Protein AF-A0A7J4NM12-F1 (afdb_monomer_lite)

Foldseek 3Di:
DDDDDDDDDDDDDDDDDPPPVPPCPVPPVPPLPLPCLLQVLQVLLLVLLLVLLVDVPPHPCVVVVVPDPLCVVQVSLVSSLVSSLVVLLVSLVVPDPDPVLSVLLSVLLNVLLVVLSCCCSVVPPNCVVVLVVLLVCLVVCCVPVVDRSSVSSSSVSSVSSSSSNVSNVCSVVVD

Sequence (175 aa):
MAEGTSDSVIADSSSDEQSEIVEVTTTESNSLLVTWQVWQPIPLALLAALLAKLFWVDSVAPFVGLTSQWWLDNGVLLFSGDIFTTFLALGSFYWYDDWSSRFELIIAGGLTTTIALVLVIGGKILCWPFLIATWVLITVVWGRYNLSARRTGVWLAVGGSVVLVLGGIMAHVLL

Secondary structure (DSSP, 8-state):
-----------------------------------GGGGTHHHHHHHHHHHHHHHIIIIIHHHHT--SHHHHHHHHHHHHHHHHHHHHHHHHHHH-SSHHHHHHHHHHHHHHHHHHHHHHHHHGGGGHHHHHHHHHHHHHHHHHHT--HHHHHHHHHHHHHHHHHHHHHHHHHH-

pLDDT: mean 71.66, std 18.09, range [32.75, 91.62]

Structure (mmCIF, N/CA/C/O backbone):
data_AF-A0A7J4NM12-F1
#
_entry.id   AF-A0A7J4NM12-F1
#
loop_
_atom_site.group_PDB
_atom_site.id
_atom_site.type_symbol
_atom_site.label_atom_id
_atom_site.label_alt_id
_atom_site.label_comp_id
_atom_site.label_asym_id
_atom_site.label_entity_id
_atom_site.label_seq_id
_atom_site.pdbx_PDB_ins_code
_atom_site.Cartn_x
_atom_site.Cartn_y
_atom_site.Cartn_z
_atom_site.occupancy
_atom_site.B_iso_or_equiv
_atom_site.auth_seq_id
_atom_site.auth_comp_id
_atom_site.auth_asym_id
_atom_site.auth_atom_id
_atom_site.pdbx_PDB_model_num
ATOM 1 N N . MET A 1 1 ? 70.672 0.376 -70.577 1.00 39.19 1 MET A N 1
ATOM 2 C CA . MET A 1 1 ? 70.859 -0.094 -69.192 1.00 39.19 1 MET A CA 1
ATOM 3 C C . MET A 1 1 ? 69.582 -0.819 -68.792 1.00 39.19 1 MET A C 1
ATOM 5 O O . MET A 1 1 ? 68.525 -0.267 -69.044 1.00 39.19 1 MET A O 1
ATOM 9 N N . ALA A 1 2 ? 69.767 -2.065 -68.348 1.00 34.84 2 ALA A N 1
ATOM 10 C CA . ALA A 1 2 ? 68.886 -3.085 -67.750 1.00 34.84 2 ALA A CA 1
ATOM 11 C C . ALA A 1 2 ? 67.337 -2.958 -67.729 1.00 34.84 2 ALA A C 1
ATOM 13 O O . ALA A 1 2 ? 66.813 -1.969 -67.233 1.00 34.84 2 ALA A O 1
ATOM 14 N N . GLU A 1 3 ? 66.707 -4.059 -68.199 1.00 35.84 3 GLU A N 1
ATOM 15 C CA . GLU A 1 3 ? 65.466 -4.777 -67.776 1.00 35.84 3 GLU A CA 1
ATOM 16 C C . GLU A 1 3 ? 64.151 -3.973 -67.625 1.00 35.84 3 GLU A C 1
ATOM 18 O O . GLU A 1 3 ? 64.090 -3.004 -66.885 1.00 35.84 3 GLU A O 1
ATOM 23 N N . GLY A 1 4 ? 63.035 -4.258 -68.323 1.00 34.06 4 GLY A N 1
ATOM 24 C CA . GLY A 1 4 ? 62.361 -5.555 -68.557 1.00 34.06 4 GLY A CA 1
ATOM 25 C C . GLY A 1 4 ? 61.539 -5.910 -67.302 1.00 34.06 4 GLY A C 1
ATOM 26 O O . GLY A 1 4 ? 62.129 -6.033 -66.243 1.00 34.06 4 GLY A O 1
ATOM 27 N N . THR A 1 5 ? 60.210 -6.068 -67.266 1.00 35.34 5 THR A N 1
ATOM 28 C CA . THR A 1 5 ? 59.324 -6.865 -68.130 1.00 35.34 5 THR A CA 1
ATOM 29 C C . THR A 1 5 ? 57.870 -6.649 -67.660 1.00 35.34 5 THR A C 1
ATOM 31 O O . THR A 1 5 ? 57.632 -6.480 -66.464 1.00 35.34 5 THR A O 1
ATOM 34 N N . SER A 1 6 ? 56.913 -6.657 -68.590 1.00 44.50 6 SER A N 1
ATOM 35 C CA . SER A 1 6 ? 55.464 -6.677 -68.334 1.00 44.50 6 SER A CA 1
ATOM 36 C C . SER A 1 6 ? 54.942 -8.097 -68.067 1.00 44.50 6 SER A C 1
ATOM 38 O O . SER A 1 6 ? 55.562 -9.062 -68.497 1.00 44.50 6 SER A O 1
ATOM 40 N N . ASP A 1 7 ? 53.752 -8.165 -67.459 1.00 37.84 7 ASP A N 1
ATOM 41 C CA . ASP A 1 7 ? 52.711 -9.211 -67.569 1.00 37.84 7 ASP A CA 1
ATOM 42 C C . ASP A 1 7 ? 52.417 -10.013 -66.294 1.00 37.84 7 ASP A C 1
ATOM 44 O O . ASP A 1 7 ? 53.191 -10.845 -65.833 1.00 37.84 7 ASP A O 1
ATOM 48 N N . SER A 1 8 ? 51.201 -9.859 -65.768 1.00 40.47 8 SER A N 1
ATOM 49 C CA . SER A 1 8 ? 50.123 -10.819 -66.060 1.00 40.47 8 SER A CA 1
ATOM 50 C C . SER A 1 8 ? 48.854 -10.471 -65.278 1.00 40.47 8 SER A C 1
ATOM 52 O O . SER A 1 8 ? 48.832 -10.367 -64.055 1.00 40.47 8 SER A O 1
ATOM 54 N N . VAL A 1 9 ? 47.773 -10.292 -66.034 1.00 40.53 9 VAL A N 1
ATOM 55 C CA . VAL A 1 9 ? 46.395 -10.321 -65.548 1.00 40.53 9 VAL A CA 1
ATOM 56 C C . VAL A 1 9 ? 46.058 -11.772 -65.213 1.00 40.53 9 VAL A C 1
ATOM 58 O O . VAL A 1 9 ? 46.109 -12.626 -66.095 1.00 40.53 9 VAL A O 1
ATOM 61 N N . ILE A 1 10 ? 45.657 -12.035 -63.971 1.00 46.03 10 ILE A N 1
ATOM 62 C CA . ILE A 1 10 ? 44.801 -13.176 -63.639 1.00 46.03 10 ILE A CA 1
ATOM 63 C C . ILE A 1 10 ? 43.498 -12.580 -63.121 1.00 46.03 10 ILE A C 1
ATOM 65 O O . ILE A 1 10 ? 43.452 -11.958 -62.061 1.00 46.03 10 ILE A O 1
ATOM 69 N N . ALA A 1 11 ? 42.460 -12.714 -63.941 1.00 37.97 11 ALA A N 1
ATOM 70 C CA . ALA A 1 11 ? 41.086 -12.548 -63.520 1.00 37.97 11 ALA A CA 1
ATOM 71 C C . ALA A 1 11 ? 40.728 -13.737 -62.627 1.00 37.97 11 ALA A C 1
ATOM 73 O O . ALA A 1 11 ? 40.875 -14.878 -63.063 1.00 37.97 11 ALA A O 1
ATOM 74 N N . ASP A 1 12 ? 40.234 -13.461 -61.424 1.00 32.75 12 ASP A N 1
ATOM 75 C CA . ASP A 1 12 ? 39.441 -14.431 -60.684 1.00 32.75 12 ASP A CA 1
ATOM 76 C C . ASP A 1 12 ? 38.068 -13.819 -60.419 1.00 32.75 12 ASP A C 1
ATOM 78 O O . ASP A 1 12 ? 37.905 -12.807 -59.735 1.00 32.75 12 ASP A O 1
ATOM 82 N N . SER A 1 13 ? 37.090 -14.393 -61.101 1.00 37.41 13 SER A N 1
ATOM 83 C CA . SER A 1 13 ? 35.677 -14.076 -61.033 1.00 37.41 13 SER A CA 1
ATOM 84 C C . SER A 1 13 ? 34.997 -15.056 -60.081 1.00 37.41 13 SER A C 1
ATOM 86 O O . SER A 1 13 ? 34.832 -16.222 -60.429 1.00 37.41 13 SER A O 1
ATOM 88 N N . SER A 1 14 ? 34.561 -14.580 -58.918 1.00 34.75 14 SER A N 1
ATOM 89 C CA . SER A 1 14 ? 33.424 -15.119 -58.149 1.00 34.75 14 SER A CA 1
ATOM 90 C C . SER A 1 14 ? 33.026 -14.052 -57.117 1.00 34.75 14 SER A C 1
ATOM 92 O O . SER A 1 14 ? 33.821 -13.678 -56.266 1.00 34.75 14 SER A O 1
ATOM 94 N N . SER A 1 15 ? 32.015 -13.222 -57.383 1.00 38.88 15 SER A N 1
ATOM 95 C CA . SER A 1 15 ? 30.593 -13.425 -57.057 1.00 38.88 15 SER A CA 1
ATOM 96 C C . SER A 1 15 ? 30.338 -13.906 -55.625 1.00 38.88 15 SER A C 1
ATOM 98 O O . SER A 1 15 ? 30.629 -15.053 -55.305 1.00 38.88 15 SER A O 1
ATOM 100 N N . ASP A 1 16 ? 29.694 -13.016 -54.867 1.00 39.47 16 ASP A N 1
ATOM 101 C CA . ASP A 1 16 ? 28.860 -13.268 -53.691 1.00 39.47 16 ASP A CA 1
ATOM 102 C C . ASP A 1 16 ? 29.558 -13.807 -52.438 1.00 39.47 16 ASP A C 1
ATOM 104 O O . ASP A 1 16 ? 29.764 -14.998 -52.276 1.00 39.47 16 ASP A O 1
ATOM 108 N N . GLU A 1 17 ? 29.811 -12.912 -51.482 1.00 38.81 17 GLU A N 1
ATOM 109 C CA . GLU A 1 17 ? 29.051 -12.943 -50.231 1.00 38.81 17 GLU A CA 1
ATOM 110 C C . GLU A 1 17 ? 29.298 -11.658 -49.438 1.00 38.81 17 GLU A C 1
ATOM 112 O O . GLU A 1 17 ? 30.406 -11.325 -49.017 1.00 38.81 17 GLU A O 1
ATOM 117 N N . GLN A 1 18 ? 28.209 -10.916 -49.255 1.00 41.47 18 GLN A N 1
ATOM 118 C CA . GLN A 1 18 ? 28.036 -9.943 -48.193 1.00 41.47 18 GLN A CA 1
ATOM 119 C C . GLN A 1 18 ? 28.322 -10.631 -46.852 1.00 41.47 18 GLN A C 1
ATOM 121 O O . GLN A 1 18 ? 27.407 -11.111 -46.192 1.00 41.47 18 GLN A O 1
ATOM 126 N N . SER A 1 19 ? 29.572 -10.646 -46.395 1.00 33.78 19 SER A N 1
ATOM 127 C CA . SER A 1 19 ? 29.821 -10.712 -44.959 1.00 33.78 19 SER A CA 1
ATOM 128 C C . SER A 1 19 ? 29.658 -9.294 -44.426 1.00 33.78 19 SER A C 1
ATOM 130 O O . SER A 1 19 ? 30.619 -8.587 -44.115 1.00 33.78 19 SER A O 1
ATOM 132 N N . GLU A 1 20 ? 28.399 -8.860 -44.400 1.00 35.84 20 GLU A N 1
ATOM 133 C CA . GLU A 1 20 ? 27.912 -7.912 -43.421 1.00 35.84 20 GLU A CA 1
ATOM 134 C C . GLU A 1 20 ? 28.386 -8.466 -42.078 1.00 35.84 20 GLU A C 1
ATOM 136 O O . GLU A 1 20 ? 27.814 -9.403 -41.519 1.00 35.84 20 GLU A O 1
ATOM 141 N N . ILE A 1 21 ? 29.518 -7.956 -41.594 1.00 38.09 21 ILE A N 1
ATOM 142 C CA . ILE A 1 21 ? 29.862 -8.072 -40.190 1.00 38.09 21 ILE A CA 1
ATOM 143 C C . ILE A 1 21 ? 28.832 -7.164 -39.533 1.00 38.09 21 ILE A C 1
ATOM 145 O O . ILE A 1 21 ? 29.081 -5.989 -39.274 1.00 38.09 21 ILE A O 1
ATOM 149 N N . VAL A 1 22 ? 27.620 -7.705 -39.374 1.00 39.50 22 VAL A N 1
ATOM 150 C CA . VAL A 1 22 ? 26.669 -7.262 -38.380 1.00 39.50 22 VAL A CA 1
ATOM 151 C C . VAL A 1 22 ? 27.474 -7.405 -37.110 1.00 39.50 22 VAL A C 1
ATOM 153 O O . VAL A 1 22 ? 27.647 -8.499 -36.570 1.00 39.50 22 VAL A O 1
ATOM 156 N N . GLU A 1 23 ? 28.066 -6.292 -36.700 1.00 34.25 23 GLU A N 1
ATOM 157 C CA . GLU A 1 23 ? 28.479 -6.062 -35.341 1.00 34.25 23 GLU A CA 1
ATOM 158 C C . GLU A 1 23 ? 27.181 -6.190 -34.548 1.00 34.25 23 GLU A C 1
ATOM 160 O O . GLU A 1 23 ? 26.477 -5.226 -34.256 1.00 34.25 23 GLU A O 1
ATOM 165 N N . VAL A 1 24 ? 26.815 -7.443 -34.265 1.00 43.03 24 VAL A N 1
ATOM 166 C CA . VAL A 1 24 ? 25.992 -7.816 -33.139 1.00 43.03 24 VAL A CA 1
ATOM 167 C C . VAL A 1 24 ? 26.861 -7.379 -31.978 1.00 43.03 24 VAL A C 1
ATOM 169 O O . VAL A 1 24 ? 27.599 -8.166 -31.388 1.00 43.03 24 VAL A O 1
ATOM 172 N N . THR A 1 25 ? 26.821 -6.077 -31.691 1.00 32.88 25 THR A N 1
ATOM 173 C CA . THR A 1 25 ? 27.022 -5.566 -30.355 1.00 32.88 25 THR A CA 1
ATOM 174 C C . THR A 1 25 ? 25.949 -6.298 -29.590 1.00 32.88 25 THR A C 1
ATOM 176 O O . THR A 1 25 ? 24.776 -5.924 -29.581 1.00 32.88 25 THR A O 1
ATOM 179 N N . THR A 1 26 ? 26.364 -7.458 -29.083 1.00 40.59 26 THR A N 1
ATOM 180 C CA . THR A 1 26 ? 25.755 -8.194 -28.005 1.00 40.59 26 THR A CA 1
ATOM 181 C C . THR A 1 26 ? 25.323 -7.118 -27.050 1.00 40.59 26 THR A C 1
ATOM 183 O O . THR A 1 26 ? 26.160 -6.517 -26.376 1.00 40.59 26 THR A O 1
ATOM 186 N N . THR A 1 27 ? 24.039 -6.770 -27.122 1.00 40.56 27 THR A N 1
ATOM 187 C CA . THR A 1 27 ? 23.413 -5.895 -26.158 1.00 40.56 27 THR A CA 1
ATOM 188 C C . THR A 1 27 ? 23.703 -6.637 -24.886 1.00 40.56 27 THR A C 1
ATOM 190 O O . THR A 1 27 ? 23.181 -7.744 -24.722 1.00 40.56 27 THR A O 1
ATOM 193 N N . GLU A 1 28 ? 24.676 -6.140 -24.113 1.00 38.94 28 GLU A N 1
ATOM 194 C CA . GLU A 1 28 ? 25.053 -6.750 -22.858 1.00 38.94 28 GLU A CA 1
ATOM 195 C C . GLU A 1 28 ? 23.724 -7.031 -22.198 1.00 38.94 28 GLU A C 1
ATOM 197 O O . GLU A 1 28 ? 22.903 -6.125 -22.008 1.00 38.94 28 GLU A O 1
ATOM 202 N N . SER A 1 29 ? 23.446 -8.316 -21.995 1.00 41.06 29 SER A N 1
ATOM 203 C CA . SER A 1 29 ? 22.368 -8.731 -21.141 1.00 41.06 29 SER A CA 1
ATOM 204 C C . SER A 1 29 ? 22.802 -8.214 -19.784 1.00 41.06 29 SER A C 1
ATOM 206 O O . SER A 1 29 ? 23.435 -8.937 -19.016 1.00 41.06 29 SER A O 1
ATOM 208 N N . ASN A 1 30 ? 22.546 -6.927 -19.538 1.00 38.34 30 ASN A N 1
ATOM 209 C CA . ASN A 1 30 ? 22.490 -6.342 -18.231 1.00 38.34 30 ASN A CA 1
ATOM 210 C C . ASN A 1 30 ? 21.538 -7.284 -17.539 1.00 38.34 30 ASN A C 1
ATOM 212 O O . ASN A 1 30 ? 20.331 -7.261 -17.796 1.00 38.34 30 ASN A O 1
ATOM 216 N N . SER A 1 31 ? 22.110 -8.208 -16.764 1.00 41.69 31 SER A N 1
ATOM 217 C CA . SER A 1 31 ? 21.361 -8.977 -15.803 1.00 41.69 31 SER A CA 1
ATOM 218 C C . SER A 1 31 ? 20.482 -7.931 -15.153 1.00 41.69 31 SER A C 1
ATOM 220 O O . SER A 1 31 ? 21.022 -6.948 -14.635 1.00 41.69 31 SER A O 1
ATOM 222 N N . LEU A 1 32 ? 19.164 -8.057 -15.315 1.00 46.28 32 LEU A N 1
ATOM 223 C CA . LEU A 1 32 ? 18.195 -7.250 -14.596 1.00 46.28 32 LEU A CA 1
ATOM 224 C C . LEU A 1 32 ? 18.449 -7.585 -13.129 1.00 46.28 32 LEU A C 1
ATOM 226 O O . LEU A 1 32 ? 17.823 -8.473 -12.561 1.00 46.28 32 LEU A O 1
ATOM 230 N N . LEU A 1 33 ? 19.477 -6.955 -12.561 1.00 45.75 33 LEU A N 1
ATOM 231 C CA . LEU A 1 33 ? 19.822 -6.979 -11.165 1.00 45.75 33 LEU A CA 1
ATOM 232 C C . LEU A 1 33 ? 18.594 -6.359 -10.551 1.00 45.75 33 LEU A C 1
ATOM 234 O O . LEU A 1 33 ? 18.373 -5.156 -10.665 1.00 45.75 33 LEU A O 1
ATOM 238 N N . VAL A 1 34 ? 17.734 -7.230 -10.035 1.00 52.56 34 VAL A N 1
ATOM 239 C CA . VAL A 1 34 ? 16.561 -6.862 -9.268 1.00 52.56 34 VAL A CA 1
ATOM 240 C C . VAL A 1 34 ? 17.100 -5.984 -8.151 1.00 52.56 34 VAL A C 1
ATOM 242 O O . VAL A 1 34 ? 17.682 -6.474 -7.183 1.00 52.56 34 VAL A O 1
ATOM 245 N N . THR A 1 35 ? 17.023 -4.670 -8.350 1.00 63.53 35 THR A N 1
ATOM 246 C CA . THR A 1 35 ? 17.568 -3.715 -7.401 1.00 63.53 35 THR A CA 1
ATOM 247 C C . THR A 1 35 ? 16.789 -3.896 -6.113 1.00 63.53 35 THR A C 1
ATOM 249 O O . THR A 1 35 ? 15.578 -4.101 -6.130 1.00 63.53 35 THR A O 1
ATOM 252 N N . TRP A 1 36 ? 17.467 -3.836 -4.971 1.00 67.88 36 TRP A N 1
ATOM 253 C CA . TRP A 1 36 ? 16.846 -3.968 -3.648 1.00 67.88 36 TRP A CA 1
ATOM 254 C C . TRP A 1 36 ? 15.605 -3.058 -3.468 1.00 67.88 36 TRP A C 1
ATOM 256 O O . TRP A 1 36 ? 14.714 -3.373 -2.682 1.00 67.88 36 TRP A O 1
ATOM 266 N N . GLN A 1 37 ? 15.523 -1.969 -4.244 1.00 67.06 37 GLN A N 1
ATOM 267 C CA . GLN A 1 37 ? 14.414 -1.015 -4.322 1.00 67.06 37 GLN A CA 1
ATOM 268 C C . GLN A 1 37 ? 13.051 -1.677 -4.578 1.00 67.06 37 GLN A C 1
ATOM 270 O O . GLN A 1 37 ? 12.032 -1.256 -4.040 1.00 67.06 37 GLN A O 1
ATOM 275 N N . VAL A 1 38 ? 13.053 -2.760 -5.350 1.00 67.69 38 VAL A N 1
ATOM 276 C CA . VAL A 1 38 ? 11.908 -3.629 -5.641 1.00 67.69 38 VAL A CA 1
ATOM 277 C C . VAL A 1 38 ? 11.200 -4.083 -4.361 1.00 67.69 38 VAL A C 1
ATOM 279 O O . VAL A 1 38 ? 9.976 -4.121 -4.304 1.00 67.69 38 VAL A O 1
ATOM 282 N N . TRP A 1 39 ? 11.957 -4.348 -3.299 1.00 73.81 39 TRP A N 1
ATOM 283 C CA . TRP A 1 39 ? 11.422 -4.842 -2.036 1.00 73.81 39 TRP A CA 1
ATOM 284 C C . TRP A 1 39 ? 10.937 -3.741 -1.095 1.00 73.81 39 TRP A C 1
ATOM 286 O O . TRP A 1 39 ? 10.323 -4.076 -0.090 1.00 73.81 39 TRP A O 1
ATOM 296 N N . GLN A 1 40 ? 11.163 -2.454 -1.390 1.00 79.81 40 GLN A N 1
ATOM 297 C CA . GLN A 1 40 ? 10.801 -1.336 -0.504 1.00 79.81 40 GLN A CA 1
ATOM 298 C C . GLN A 1 40 ? 9.303 -1.221 -0.157 1.00 79.81 40 GLN A C 1
ATOM 300 O O . GLN A 1 40 ? 9.013 -0.844 0.981 1.00 79.81 40 GLN A O 1
ATOM 305 N N . PRO A 1 41 ? 8.338 -1.543 -1.042 1.00 81.31 41 PRO A N 1
ATOM 306 C CA . PRO A 1 41 ? 6.918 -1.432 -0.702 1.00 81.31 41 PRO A CA 1
ATOM 307 C C . PRO A 1 41 ? 6.494 -2.311 0.485 1.00 81.31 41 PRO A C 1
ATOM 309 O O . PRO A 1 41 ? 5.602 -1.938 1.238 1.00 81.31 41 PRO A O 1
ATOM 312 N N . ILE A 1 42 ? 7.151 -3.451 0.705 1.00 81.31 42 ILE A N 1
ATOM 313 C CA . ILE A 1 42 ? 6.832 -4.382 1.800 1.00 81.31 42 ILE A CA 1
ATOM 314 C C . ILE A 1 42 ? 7.153 -3.795 3.193 1.00 81.31 42 ILE A C 1
ATOM 316 O O . ILE A 1 42 ? 6.246 -3.715 4.022 1.00 81.31 42 ILE A O 1
ATOM 320 N N . PRO A 1 43 ? 8.391 -3.360 3.504 1.00 84.69 43 PRO A N 1
ATOM 321 C CA . PRO A 1 43 ? 8.693 -2.725 4.781 1.00 84.69 43 PRO A CA 1
ATOM 322 C C . PRO A 1 43 ? 7.952 -1.395 4.956 1.00 84.69 43 PRO A C 1
ATOM 324 O O . PRO A 1 43 ? 7.584 -1.072 6.081 1.00 84.69 43 PRO A O 1
ATOM 327 N N . LEU A 1 44 ? 7.669 -0.652 3.877 1.00 87.25 44 LEU A N 1
ATOM 328 C CA . LEU A 1 44 ? 6.843 0.561 3.957 1.00 87.25 44 LEU A CA 1
ATOM 329 C C . LEU A 1 44 ? 5.405 0.240 4.372 1.00 87.25 44 LEU A C 1
ATOM 331 O O . LEU A 1 44 ? 4.845 0.957 5.195 1.00 87.25 44 LEU A O 1
ATOM 335 N N . ALA A 1 45 ? 4.829 -0.849 3.861 1.00 85.69 45 ALA A N 1
ATOM 336 C CA . ALA A 1 45 ? 3.510 -1.328 4.264 1.00 85.69 45 ALA A CA 1
ATOM 337 C C . ALA A 1 45 ? 3.463 -1.728 5.749 1.00 85.69 45 ALA A C 1
ATOM 339 O O . ALA A 1 45 ? 2.531 -1.357 6.461 1.00 85.69 45 ALA A O 1
ATOM 340 N N . LEU A 1 46 ? 4.488 -2.433 6.240 1.00 84.94 46 LEU A N 1
ATOM 341 C CA . LEU A 1 46 ? 4.595 -2.802 7.657 1.00 84.94 46 LEU A CA 1
ATOM 342 C C . LEU A 1 46 ? 4.769 -1.577 8.559 1.00 84.94 46 LEU A C 1
ATOM 344 O O . LEU A 1 46 ? 4.108 -1.468 9.591 1.00 84.94 46 LEU A O 1
ATOM 348 N N . LEU A 1 47 ? 5.629 -0.638 8.158 1.00 88.94 47 LEU A N 1
ATOM 349 C CA . LEU A 1 47 ? 5.831 0.613 8.882 1.00 88.94 47 LEU A CA 1
ATOM 350 C C . LEU A 1 47 ? 4.538 1.435 8.932 1.00 88.94 47 LEU A C 1
ATOM 352 O O . LEU A 1 47 ? 4.194 1.963 9.984 1.00 88.94 47 LEU A O 1
ATOM 356 N N . ALA A 1 48 ? 3.801 1.507 7.823 1.00 89.12 48 ALA A N 1
ATOM 357 C CA . ALA A 1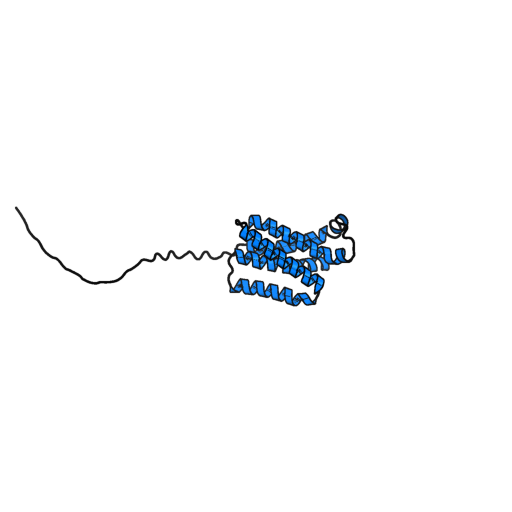 48 ? 2.521 2.200 7.756 1.00 89.12 48 ALA A CA 1
ATOM 358 C C . ALA A 1 48 ? 1.473 1.581 8.692 1.00 89.12 48 ALA A C 1
ATOM 360 O O . ALA A 1 48 ? 0.808 2.307 9.428 1.00 89.12 48 ALA A O 1
ATOM 361 N N . ALA A 1 49 ? 1.367 0.249 8.724 1.00 86.94 49 ALA A N 1
ATOM 362 C CA . ALA A 1 49 ? 0.486 -0.461 9.652 1.00 86.94 49 ALA A CA 1
ATOM 363 C C . ALA A 1 49 ? 0.845 -0.188 11.123 1.00 86.94 49 ALA A C 1
ATOM 365 O O . ALA A 1 49 ? -0.038 0.074 11.943 1.00 86.94 49 ALA A O 1
ATOM 366 N N . LEU A 1 50 ? 2.140 -0.195 11.451 1.00 86.62 50 LEU A N 1
ATOM 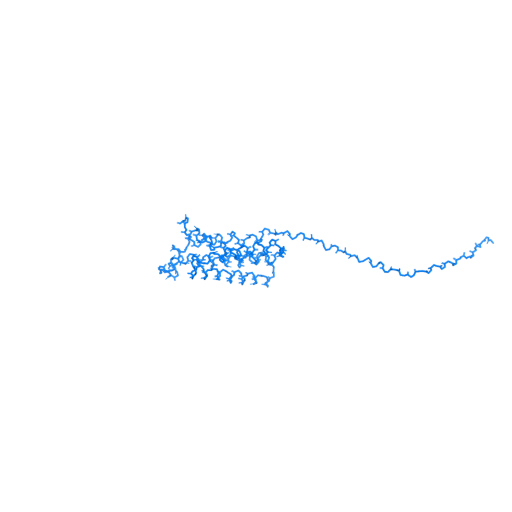367 C CA . LEU A 1 50 ? 2.627 0.075 12.802 1.00 86.62 50 LEU A CA 1
ATOM 368 C C . LEU A 1 50 ? 2.349 1.522 13.227 1.00 86.62 50 LEU A C 1
ATOM 370 O O . LEU A 1 50 ? 1.803 1.751 14.304 1.00 86.62 50 LEU A O 1
ATOM 374 N N . LEU A 1 51 ? 2.665 2.497 12.372 1.00 88.81 51 LEU A N 1
ATOM 375 C CA . LEU A 1 51 ? 2.381 3.909 12.636 1.00 88.81 51 LEU A CA 1
ATOM 376 C C . LEU A 1 51 ? 0.880 4.155 12.797 1.00 88.81 51 LEU A C 1
ATOM 378 O O . LEU A 1 51 ? 0.470 4.861 13.716 1.00 88.81 51 LEU A O 1
ATOM 382 N N . ALA A 1 52 ? 0.049 3.537 11.960 1.00 88.25 52 ALA A N 1
ATOM 383 C CA . ALA A 1 52 ? -1.392 3.684 12.080 1.00 88.25 52 ALA A CA 1
ATOM 384 C C . ALA A 1 52 ? -1.908 3.172 13.427 1.00 88.25 52 ALA A C 1
ATOM 386 O O . ALA A 1 52 ? -2.680 3.864 14.082 1.00 88.25 52 ALA A O 1
ATOM 387 N N . LYS A 1 53 ? -1.450 2.003 13.886 1.00 85.38 53 LYS A N 1
ATOM 388 C CA . LYS A 1 53 ? -1.848 1.463 15.192 1.00 85.38 53 LYS A CA 1
ATOM 389 C C . LYS A 1 53 ? -1.417 2.373 16.349 1.00 85.38 53 LYS A C 1
ATOM 391 O O . LYS A 1 53 ? -2.209 2.565 17.264 1.00 85.38 53 LYS A O 1
ATOM 396 N N . LEU A 1 54 ? -0.209 2.942 16.294 1.00 87.12 54 LEU A N 1
ATOM 397 C CA . LEU A 1 54 ? 0.320 3.813 17.352 1.00 87.12 54 LEU A CA 1
ATOM 398 C C . LEU A 1 54 ? -0.386 5.170 17.436 1.00 87.12 54 LEU A C 1
ATOM 400 O O . LEU A 1 54 ? -0.568 5.693 18.528 1.00 87.12 54 LEU A O 1
ATOM 404 N N . PHE A 1 55 ? -0.755 5.760 16.298 1.00 89.50 55 PHE A N 1
ATOM 405 C CA . PHE A 1 55 ? -1.250 7.138 16.267 1.00 89.50 55 PHE A CA 1
ATOM 406 C C . PHE A 1 55 ? -2.764 7.254 16.071 1.00 89.50 55 PHE A C 1
ATOM 408 O O . PHE A 1 55 ? -3.327 8.302 16.388 1.00 89.50 55 PHE A O 1
ATOM 415 N N . TRP A 1 56 ? -3.449 6.225 15.562 1.00 89.50 56 TRP A N 1
ATOM 416 C CA . TRP A 1 56 ? -4.863 6.348 15.205 1.00 89.50 56 TRP A CA 1
ATOM 417 C C . TRP A 1 56 ? -5.756 6.642 16.408 1.00 89.50 56 TRP A C 1
ATOM 419 O O . TRP A 1 56 ? -6.396 7.689 16.440 1.00 89.50 56 TRP A O 1
ATOM 429 N N . VAL A 1 57 ? -5.791 5.740 17.392 1.00 85.31 57 VAL A N 1
ATOM 430 C CA . VAL A 1 57 ? -6.748 5.813 18.509 1.00 85.31 57 VAL A CA 1
ATOM 431 C C . VAL A 1 57 ? -6.470 7.023 19.397 1.00 85.31 57 VAL A C 1
ATOM 433 O O . VAL A 1 57 ? -7.392 7.759 19.740 1.00 85.31 57 VAL A O 1
ATOM 436 N N . ASP A 1 58 ? -5.199 7.255 19.716 1.00 86.12 58 ASP A N 1
ATOM 437 C CA . ASP A 1 58 ? -4.818 8.236 20.733 1.00 86.12 58 ASP A CA 1
ATOM 438 C C . ASP A 1 58 ? -4.622 9.650 20.178 1.00 86.12 58 ASP A C 1
ATOM 440 O O . ASP A 1 58 ? -4.683 10.620 20.930 1.00 86.12 58 ASP A O 1
ATOM 444 N N . SER A 1 59 ? -4.364 9.802 18.874 1.00 88.75 59 SER A N 1
ATOM 445 C CA . SER A 1 59 ? -4.039 11.107 18.278 1.00 88.75 59 SER A CA 1
ATOM 446 C C . SER A 1 59 ? -4.948 11.472 17.109 1.00 88.75 59 SER A C 1
ATOM 448 O O . SER A 1 59 ? -5.601 12.511 17.139 1.00 88.75 59 SER A O 1
ATOM 450 N N . VAL A 1 60 ? -5.010 10.643 16.067 1.00 89.00 60 VAL A N 1
ATOM 451 C CA . VAL A 1 60 ? -5.607 11.039 14.780 1.00 89.00 60 VAL A CA 1
ATOM 452 C C . VAL A 1 60 ? -7.133 10.991 14.811 1.00 89.00 60 VAL A C 1
ATOM 454 O O . VAL A 1 60 ? -7.780 11.971 14.449 1.00 89.00 60 VAL A O 1
ATOM 457 N N . ALA A 1 61 ? -7.723 9.896 15.291 1.00 87.75 61 ALA A N 1
ATOM 458 C CA . ALA A 1 61 ? -9.169 9.752 15.422 1.00 87.75 61 ALA A CA 1
ATOM 459 C C . ALA A 1 61 ? -9.809 10.874 16.269 1.00 87.75 61 ALA A C 1
ATOM 461 O O . ALA A 1 61 ? -10.760 11.494 15.785 1.00 87.75 61 ALA A O 1
ATOM 462 N N . PRO A 1 62 ? -9.304 11.218 17.475 1.00 88.06 62 PRO A N 1
ATOM 463 C CA . PRO A 1 62 ? -9.865 12.320 18.255 1.00 88.06 62 PRO A CA 1
ATOM 464 C C . PRO A 1 62 ? -9.613 13.689 17.613 1.00 88.06 62 PRO A C 1
ATOM 466 O O . PRO A 1 62 ? -10.507 14.532 17.642 1.00 88.06 62 PRO A O 1
ATOM 469 N N . PHE A 1 63 ? -8.453 13.910 16.985 1.00 91.62 63 PHE A N 1
ATOM 470 C CA . PHE A 1 63 ? -8.136 15.182 16.327 1.00 91.62 63 PHE A CA 1
ATOM 471 C C . PHE A 1 63 ? -9.066 15.492 15.145 1.00 91.62 63 PHE A C 1
ATOM 473 O O . PHE A 1 63 ? -9.468 16.637 14.955 1.00 91.62 63 PHE A O 1
ATOM 480 N N . VAL A 1 64 ? -9.445 14.472 14.370 1.00 87.81 64 VAL A N 1
ATOM 481 C CA . VAL A 1 64 ? -10.345 14.605 13.209 1.00 87.81 64 VAL A CA 1
ATOM 482 C C . VAL A 1 64 ? -11.827 14.457 13.611 1.00 87.81 64 VAL A C 1
ATOM 484 O O . VAL A 1 64 ? -12.723 14.626 12.788 1.00 87.81 64 VAL A O 1
ATOM 487 N N . GLY A 1 65 ? -12.120 14.166 14.884 1.00 87.44 65 GLY A N 1
ATOM 488 C CA . GLY A 1 65 ? -13.486 13.964 15.383 1.00 87.44 65 GLY A CA 1
ATOM 489 C C . GLY A 1 65 ? -14.118 12.626 14.970 1.00 87.44 65 GLY A C 1
ATOM 490 O O . GLY A 1 65 ? -15.338 12.474 15.009 1.00 87.44 65 GLY A O 1
ATOM 491 N N . LEU A 1 66 ? -13.307 11.640 14.582 1.00 87.81 66 LEU A N 1
ATOM 492 C CA . LEU A 1 66 ? -13.728 10.310 14.132 1.00 87.81 66 LEU A CA 1
ATOM 493 C C . LEU A 1 66 ? -13.834 9.332 15.312 1.00 87.81 66 LEU A C 1
ATOM 495 O O . LEU A 1 66 ? -13.136 8.325 15.378 1.00 87.81 66 LEU A O 1
ATOM 499 N N . THR A 1 67 ? -14.713 9.630 16.268 1.00 83.81 67 THR A N 1
ATOM 500 C CA . THR A 1 67 ? -14.810 8.894 17.546 1.00 83.81 67 THR A CA 1
ATOM 501 C C . THR A 1 67 ? -15.853 7.775 17.563 1.00 83.81 67 THR A C 1
ATOM 503 O O . THR A 1 67 ? -16.003 7.084 18.568 1.00 83.81 67 THR A O 1
ATOM 506 N N . SER A 1 68 ? -16.597 7.571 16.471 1.00 89.69 68 SER A N 1
ATOM 507 C CA . SER A 1 68 ? -17.588 6.489 16.410 1.00 89.69 68 SER A CA 1
ATOM 508 C C . SER A 1 68 ? -16.918 5.112 16.473 1.00 89.69 68 SER A C 1
ATOM 510 O O . SER A 1 68 ? -15.831 4.939 15.921 1.00 89.69 68 SER A O 1
ATOM 512 N N . GLN A 1 69 ? -17.619 4.111 17.014 1.00 86.12 69 GLN A N 1
ATOM 513 C CA . GLN A 1 69 ? -17.111 2.737 17.104 1.00 86.12 69 GLN A CA 1
ATOM 514 C C . GLN A 1 69 ? -16.612 2.197 15.754 1.00 86.12 69 GLN A C 1
ATOM 516 O O . GLN A 1 69 ? -15.557 1.580 15.686 1.00 86.12 69 GLN A O 1
ATOM 521 N N . TRP A 1 70 ? -17.306 2.511 14.655 1.00 88.19 70 TRP A N 1
ATOM 522 C CA . TRP A 1 70 ? -16.895 2.077 13.317 1.00 88.19 70 TRP A CA 1
ATOM 523 C C . TRP A 1 70 ? -15.510 2.609 12.910 1.00 88.19 70 TRP A C 1
ATOM 525 O O . TRP A 1 70 ? -14.717 1.875 12.317 1.00 88.19 70 TRP A O 1
ATOM 535 N N . TRP A 1 71 ? -15.209 3.865 13.254 1.00 88.06 71 TRP A N 1
ATOM 536 C CA . TRP A 1 71 ? -13.915 4.503 12.992 1.00 88.06 71 TRP A CA 1
ATOM 537 C C . TRP A 1 71 ? -12.815 3.977 13.910 1.00 88.06 71 TRP A C 1
ATOM 539 O O . TRP A 1 71 ? -11.671 3.872 13.482 1.00 88.06 71 TRP A O 1
ATOM 549 N N . LEU A 1 72 ? -13.137 3.597 15.143 1.00 83.25 72 LEU A N 1
ATOM 550 C CA . LEU A 1 72 ? -12.170 2.947 16.026 1.00 83.25 72 LEU A CA 1
ATOM 551 C C . LEU A 1 72 ? -11.810 1.545 15.514 1.00 83.25 72 LEU A C 1
ATOM 553 O O . LEU A 1 72 ? -10.630 1.206 15.452 1.00 83.25 72 LEU A O 1
ATOM 557 N N . ASP A 1 73 ? -12.808 0.786 15.058 1.00 81.81 73 ASP A N 1
ATOM 558 C CA . ASP A 1 73 ? -12.634 -0.597 14.605 1.00 81.81 73 ASP A CA 1
ATOM 559 C C . ASP A 1 73 ? -11.940 -0.700 13.232 1.00 81.81 73 ASP A C 1
ATOM 561 O O . ASP A 1 73 ? -11.155 -1.614 12.995 1.00 81.81 73 ASP A O 1
ATOM 565 N N . ASN A 1 74 ? -12.225 0.217 12.298 1.00 84.62 74 ASN A N 1
ATOM 566 C CA . ASN A 1 74 ? -11.721 0.133 10.914 1.00 84.62 74 ASN A CA 1
ATOM 567 C C . ASN A 1 74 ? -10.694 1.214 10.571 1.00 84.62 74 ASN A C 1
ATOM 569 O O . ASN A 1 74 ? -9.965 1.095 9.584 1.00 84.62 74 ASN A O 1
ATOM 573 N N . GLY A 1 75 ? -10.631 2.283 11.358 1.00 84.56 75 GLY A N 1
ATOM 574 C CA . GLY A 1 75 ? -9.843 3.455 11.018 1.00 84.56 75 GLY A CA 1
ATOM 575 C C . GLY A 1 75 ? -8.339 3.226 11.098 1.00 84.56 75 GLY A C 1
ATOM 576 O O . GLY A 1 75 ? -7.620 3.795 10.290 1.00 84.56 75 GLY A O 1
ATOM 577 N N . VAL A 1 76 ? -7.862 2.311 11.952 1.00 87.00 76 VAL A N 1
ATOM 578 C CA . VAL A 1 76 ? -6.448 1.886 11.949 1.00 87.00 76 VAL A CA 1
ATOM 579 C C . VAL A 1 76 ? -6.057 1.334 10.576 1.00 87.00 76 VAL A C 1
ATOM 581 O O . VAL A 1 76 ? -5.019 1.693 10.023 1.00 87.00 76 VAL A O 1
ATOM 584 N N . LEU A 1 77 ? -6.904 0.478 10.002 1.00 85.62 77 LEU A N 1
ATOM 585 C CA . LEU A 1 77 ? -6.648 -0.141 8.707 1.00 85.62 77 LEU A CA 1
ATOM 586 C C . LEU A 1 77 ? -6.715 0.900 7.578 1.00 85.62 77 LEU A C 1
ATOM 588 O O . LEU A 1 77 ? -5.807 0.960 6.751 1.00 85.62 77 LEU A O 1
ATOM 592 N N . LEU A 1 78 ? -7.742 1.752 7.568 1.00 87.94 78 LEU A N 1
ATOM 593 C CA . LEU A 1 78 ? -7.880 2.826 6.576 1.00 87.94 78 LEU A CA 1
ATOM 594 C C . LEU A 1 78 ? -6.696 3.799 6.627 1.00 87.94 78 LEU A C 1
ATOM 596 O O . LEU A 1 78 ? -6.051 4.044 5.610 1.00 87.94 78 LEU A O 1
ATOM 600 N N . PHE A 1 79 ? -6.347 4.259 7.826 1.00 89.75 79 PHE A N 1
ATOM 601 C CA . PHE A 1 79 ? -5.247 5.189 8.041 1.00 89.75 79 PHE A CA 1
ATOM 602 C C . PHE A 1 79 ? -3.891 4.584 7.669 1.00 89.75 79 PHE A C 1
ATOM 604 O O . PHE A 1 79 ? -3.036 5.277 7.122 1.00 89.75 79 PHE A O 1
ATOM 611 N N . SER A 1 80 ? -3.694 3.277 7.875 1.00 89.38 80 SER A N 1
ATOM 612 C CA . SER A 1 80 ? -2.486 2.601 7.390 1.00 89.38 80 SER A CA 1
ATOM 613 C C . SER A 1 80 ? -2.360 2.665 5.867 1.00 89.38 80 SER A C 1
ATOM 615 O O . SER A 1 80 ? -1.266 2.908 5.359 1.00 89.38 80 SER A O 1
ATOM 617 N N . GLY A 1 81 ? -3.470 2.532 5.134 1.00 88.00 81 GLY A N 1
ATOM 618 C CA . GLY A 1 81 ? -3.489 2.690 3.681 1.00 88.00 81 GLY A CA 1
ATOM 619 C C . GLY A 1 81 ? -3.103 4.100 3.232 1.00 88.00 81 GLY A C 1
ATOM 620 O O . GLY A 1 81 ? -2.319 4.252 2.291 1.00 88.00 81 GLY A O 1
ATOM 621 N N . ASP A 1 82 ? -3.576 5.126 3.938 1.00 89.69 82 ASP A N 1
ATOM 622 C CA . ASP A 1 82 ? -3.223 6.523 3.659 1.00 89.69 82 ASP A CA 1
ATOM 623 C C . ASP A 1 82 ? -1.730 6.796 3.906 1.00 89.69 82 ASP A C 1
ATOM 625 O O . ASP A 1 82 ? -1.048 7.405 3.075 1.00 89.69 82 ASP A O 1
ATOM 629 N N . ILE A 1 83 ? -1.174 6.281 5.009 1.00 90.81 83 ILE A N 1
ATOM 630 C CA . ILE A 1 83 ? 0.265 6.389 5.293 1.00 90.81 83 ILE A CA 1
ATOM 631 C C . ILE A 1 83 ? 1.078 5.669 4.210 1.00 90.81 83 ILE A C 1
ATOM 633 O O . ILE A 1 83 ? 2.068 6.205 3.711 1.00 90.81 83 ILE A O 1
ATOM 637 N N . PHE A 1 84 ? 0.662 4.470 3.806 1.00 89.81 84 PHE A N 1
ATOM 638 C CA . PHE A 1 84 ? 1.381 3.685 2.809 1.00 89.81 84 PHE A CA 1
ATOM 639 C C . PHE A 1 84 ? 1.376 4.322 1.423 1.00 89.81 84 PHE A C 1
ATOM 641 O O . PHE A 1 84 ? 2.421 4.392 0.779 1.00 89.81 84 PHE A O 1
ATOM 648 N N . THR A 1 85 ? 0.232 4.828 0.965 1.00 89.06 85 THR A N 1
ATOM 649 C CA . THR A 1 85 ? 0.151 5.547 -0.314 1.00 89.06 85 THR A CA 1
ATOM 650 C C . THR A 1 85 ? 0.992 6.824 -0.290 1.00 89.06 85 THR A C 1
ATOM 652 O O . THR A 1 85 ? 1.684 7.117 -1.266 1.00 89.06 85 THR A O 1
ATOM 655 N N . THR A 1 86 ? 1.043 7.520 0.850 1.00 90.50 86 THR A N 1
ATOM 656 C CA . THR A 1 86 ? 1.947 8.662 1.061 1.00 90.50 86 THR A CA 1
ATOM 657 C C . THR A 1 86 ? 3.417 8.242 0.974 1.00 90.50 86 THR A C 1
ATOM 659 O O . THR A 1 86 ? 4.212 8.886 0.290 1.00 90.50 86 THR A O 1
ATOM 662 N N . PHE A 1 87 ? 3.794 7.132 1.609 1.00 90.88 87 PHE A N 1
ATOM 663 C CA . PHE A 1 87 ? 5.144 6.578 1.523 1.00 90.88 87 PHE A CA 1
ATOM 664 C C . PHE A 1 87 ? 5.525 6.134 0.114 1.00 90.88 87 PHE A C 1
ATOM 666 O O . PHE A 1 87 ? 6.651 6.388 -0.306 1.00 90.88 87 PHE A O 1
ATOM 673 N N . LEU A 1 88 ? 4.606 5.529 -0.639 1.00 87.12 88 LEU A N 1
ATOM 674 C CA . LEU A 1 88 ? 4.829 5.212 -2.049 1.00 87.12 88 LEU A CA 1
ATOM 675 C C . LEU A 1 88 ? 5.032 6.479 -2.879 1.00 87.12 88 LEU A C 1
ATOM 677 O O . LEU A 1 88 ? 5.936 6.517 -3.710 1.00 87.12 88 LEU A O 1
ATOM 681 N N . ALA A 1 89 ? 4.239 7.526 -2.641 1.00 88.06 89 ALA A N 1
ATOM 682 C CA . ALA A 1 89 ? 4.395 8.797 -3.338 1.00 88.06 89 ALA A CA 1
ATOM 683 C C . ALA A 1 89 ? 5.763 9.432 -3.051 1.00 88.06 89 ALA A C 1
ATOM 685 O O . ALA A 1 89 ? 6.472 9.796 -3.988 1.00 88.06 89 ALA A O 1
ATOM 686 N N . LEU A 1 90 ? 6.178 9.493 -1.783 1.00 90.00 90 LEU A N 1
ATOM 687 C CA . LEU A 1 90 ? 7.493 10.008 -1.388 1.00 90.00 90 LEU A CA 1
ATOM 688 C C . LEU A 1 90 ? 8.640 9.144 -1.932 1.00 90.00 90 LEU A C 1
ATOM 690 O O . LEU A 1 90 ? 9.589 9.674 -2.507 1.00 90.00 90 LEU A O 1
ATOM 694 N N . GLY A 1 91 ? 8.531 7.819 -1.817 1.00 85.12 91 GLY A N 1
ATOM 695 C CA . GLY A 1 91 ? 9.508 6.869 -2.349 1.00 85.12 91 GLY A CA 1
ATOM 696 C C . GLY A 1 91 ? 9.641 6.944 -3.869 1.00 85.12 91 GLY A C 1
ATOM 697 O O . GLY A 1 91 ? 10.744 6.820 -4.397 1.00 85.12 91 GLY A O 1
ATOM 698 N N . SER A 1 92 ? 8.554 7.250 -4.584 1.00 84.94 92 SER A N 1
ATOM 699 C CA . SER A 1 92 ? 8.567 7.367 -6.045 1.00 84.94 92 SER A CA 1
ATOM 700 C C . SER A 1 92 ? 9.513 8.456 -6.559 1.00 84.94 92 SER A C 1
ATOM 702 O O . SER A 1 92 ? 10.104 8.280 -7.624 1.00 84.94 92 SER A O 1
ATOM 704 N N . PHE A 1 93 ? 9.718 9.539 -5.797 1.00 85.81 93 PHE A N 1
ATOM 705 C CA . PHE A 1 93 ? 10.682 10.587 -6.148 1.00 85.81 93 PHE A CA 1
ATOM 706 C C . PHE A 1 93 ? 12.129 10.094 -6.107 1.00 85.81 93 PHE A C 1
ATOM 708 O O . PHE A 1 93 ? 12.967 10.642 -6.816 1.00 85.81 93 PHE A O 1
ATOM 715 N N . TYR A 1 94 ? 12.414 9.079 -5.289 1.00 83.69 94 TYR A N 1
ATOM 716 C CA . TYR A 1 94 ? 13.738 8.477 -5.166 1.00 83.69 94 TYR A CA 1
ATOM 717 C C . TYR A 1 94 ? 13.939 7.284 -6.116 1.00 83.69 94 TYR A C 1
ATOM 719 O O . TYR A 1 94 ? 15.056 7.042 -6.561 1.00 83.69 94 TYR A O 1
ATOM 727 N N . TRP A 1 95 ? 12.884 6.526 -6.431 1.00 79.25 95 TRP A N 1
ATOM 728 C CA . TRP A 1 95 ? 12.993 5.308 -7.253 1.00 79.25 95 TRP A CA 1
ATOM 729 C C . TRP A 1 95 ? 12.860 5.531 -8.755 1.00 79.25 95 TRP A C 1
ATOM 731 O O . TRP A 1 95 ? 13.325 4.698 -9.530 1.00 79.25 95 TRP A O 1
ATOM 741 N N . TYR A 1 96 ? 12.188 6.603 -9.171 1.00 79.81 96 TYR A N 1
ATOM 742 C CA . TYR A 1 96 ? 11.906 6.867 -10.575 1.00 79.81 96 TYR A CA 1
ATOM 743 C C . TYR A 1 96 ? 12.304 8.289 -10.940 1.00 79.81 96 TYR A C 1
ATOM 745 O O . TYR A 1 96 ? 11.927 9.232 -10.247 1.00 79.81 96 TYR A O 1
ATOM 753 N N . ASP A 1 97 ? 12.980 8.453 -12.072 1.00 81.50 97 ASP A N 1
ATOM 754 C CA . ASP A 1 97 ? 13.329 9.773 -12.609 1.00 81.50 97 ASP A CA 1
ATOM 755 C C . ASP A 1 97 ? 12.152 10.401 -13.373 1.00 81.50 97 ASP A C 1
ATOM 757 O O . ASP A 1 97 ? 11.889 11.600 -13.262 1.00 81.50 97 ASP A O 1
ATOM 761 N N . ASP A 1 98 ? 11.375 9.571 -14.074 1.00 86.69 98 ASP A N 1
ATOM 762 C CA . ASP A 1 98 ? 10.264 10.016 -14.914 1.00 86.69 98 ASP A CA 1
ATOM 763 C C . ASP A 1 98 ? 8.957 10.208 -14.141 1.00 86.69 98 ASP A C 1
ATOM 765 O O . ASP A 1 98 ? 8.462 9.303 -13.461 1.00 86.69 98 ASP A O 1
ATOM 769 N N . TRP A 1 99 ? 8.300 11.346 -14.374 1.00 85.19 99 TRP A N 1
ATOM 770 C CA . TRP A 1 99 ? 6.965 11.633 -13.837 1.00 85.19 99 TRP A CA 1
ATOM 771 C C . TRP A 1 99 ? 5.899 10.610 -14.248 1.00 85.19 99 TRP A C 1
ATOM 773 O O . TRP A 1 99 ? 5.016 10.300 -13.450 1.00 85.19 99 TRP A O 1
ATOM 783 N N . SER A 1 100 ? 5.983 10.055 -15.460 1.00 85.88 100 SER A N 1
ATOM 784 C CA . SER A 1 100 ? 5.023 9.055 -15.950 1.00 85.88 100 SER A CA 1
ATOM 785 C C . SER A 1 100 ? 5.085 7.753 -15.144 1.00 85.88 100 SER A C 1
ATOM 787 O O . SER A 1 100 ? 4.047 7.214 -14.764 1.00 85.88 100 SER A O 1
ATOM 789 N N . SER A 1 101 ? 6.292 7.284 -14.822 1.00 81.75 101 SER A N 1
ATOM 790 C CA . SER A 1 101 ? 6.520 6.079 -14.016 1.00 81.75 101 SER A CA 1
ATOM 791 C C . SER A 1 101 ? 6.105 6.283 -12.556 1.00 81.75 101 SER A C 1
ATOM 793 O O . SER A 1 101 ? 5.501 5.394 -11.957 1.00 81.75 101 SER A O 1
ATOM 795 N N . ARG A 1 102 ? 6.358 7.476 -11.997 1.00 85.75 102 ARG A N 1
ATOM 796 C CA . ARG A 1 102 ? 5.887 7.856 -10.653 1.00 85.75 102 ARG A CA 1
ATOM 797 C C . ARG A 1 102 ? 4.367 7.814 -10.565 1.00 85.75 102 ARG A C 1
ATOM 799 O O . ARG A 1 102 ? 3.812 7.226 -9.642 1.00 85.75 102 ARG A O 1
ATOM 806 N N . PHE A 1 103 ? 3.696 8.418 -11.543 1.00 86.69 103 PHE A N 1
ATOM 807 C CA . PHE A 1 103 ? 2.240 8.480 -11.578 1.00 86.69 103 PHE A CA 1
ATOM 808 C C . PHE A 1 103 ? 1.613 7.091 -11.735 1.00 86.69 103 PHE A C 1
ATOM 810 O O . PHE A 1 103 ? 0.648 6.776 -11.045 1.00 86.69 103 PHE A O 1
ATOM 817 N N . GLU A 1 104 ? 2.201 6.234 -12.574 1.00 85.75 104 GLU A N 1
ATOM 818 C CA . GLU A 1 104 ? 1.774 4.840 -12.723 1.00 85.75 104 GLU A CA 1
ATOM 819 C C . GLU A 1 104 ? 1.885 4.065 -11.402 1.00 85.75 104 GLU A C 1
ATOM 821 O O . GLU A 1 104 ? 0.930 3.393 -11.019 1.00 85.75 104 GLU A O 1
ATOM 826 N N . LEU A 1 105 ? 2.998 4.204 -10.669 1.00 84.19 105 LEU A N 1
ATOM 827 C CA . LEU A 1 105 ? 3.175 3.576 -9.356 1.00 84.19 105 LEU A CA 1
ATOM 828 C C . LEU A 1 105 ? 2.128 4.060 -8.346 1.00 84.19 105 LEU A C 1
ATOM 830 O O . LEU A 1 105 ? 1.519 3.243 -7.658 1.00 84.19 105 LEU A O 1
ATOM 834 N N . ILE A 1 106 ? 1.927 5.377 -8.251 1.00 85.56 106 ILE A N 1
ATOM 835 C CA . ILE A 1 106 ? 1.007 5.984 -7.281 1.00 85.56 106 ILE A CA 1
ATOM 836 C C . ILE A 1 106 ? -0.434 5.572 -7.583 1.00 85.56 106 ILE A C 1
ATOM 838 O O . ILE A 1 106 ? -1.154 5.181 -6.668 1.00 85.56 106 ILE A O 1
ATOM 842 N N . ILE A 1 107 ? -0.854 5.609 -8.853 1.00 87.00 107 ILE A N 1
ATOM 843 C CA . ILE A 1 107 ? -2.199 5.174 -9.243 1.00 87.00 107 ILE A CA 1
ATOM 844 C C . ILE A 1 107 ? -2.372 3.687 -8.988 1.00 87.00 107 ILE A C 1
ATOM 846 O O . ILE A 1 107 ? -3.362 3.299 -8.375 1.00 87.00 107 ILE A O 1
ATOM 850 N N . ALA A 1 108 ? -1.441 2.856 -9.456 1.00 84.44 108 ALA A N 1
ATOM 851 C CA . ALA A 1 108 ? -1.565 1.416 -9.312 1.00 84.44 108 ALA A CA 1
ATOM 852 C C . ALA A 1 108 ? -1.592 1.022 -7.833 1.00 84.44 108 ALA A C 1
ATOM 854 O O . ALA A 1 108 ? -2.531 0.358 -7.408 1.00 84.44 108 ALA A O 1
ATOM 855 N N . GLY A 1 109 ? -0.627 1.503 -7.043 1.00 82.62 109 GLY A N 1
ATOM 856 C CA . GLY A 1 109 ? -0.544 1.240 -5.608 1.00 82.62 109 GLY A CA 1
ATOM 857 C C . GLY A 1 109 ? -1.722 1.819 -4.824 1.00 82.62 109 GLY A C 1
ATOM 858 O O . GLY A 1 109 ? -2.252 1.158 -3.932 1.00 82.62 109 GLY A O 1
ATOM 859 N N . GLY A 1 110 ? -2.176 3.026 -5.167 1.00 85.69 110 GLY A N 1
ATOM 860 C CA . GLY A 1 110 ? -3.356 3.648 -4.569 1.00 85.69 110 GLY A CA 1
ATOM 861 C C . GLY A 1 110 ? -4.617 2.837 -4.840 1.00 85.69 110 GLY A C 1
ATOM 862 O O . GLY A 1 110 ? -5.284 2.408 -3.903 1.00 85.69 110 GLY A O 1
ATOM 863 N N . LEU A 1 111 ? -4.890 2.533 -6.111 1.00 87.50 111 LEU A N 1
ATOM 864 C CA . LEU A 1 111 ? -6.061 1.769 -6.531 1.00 87.50 111 LEU A CA 1
ATOM 865 C C . LEU A 1 111 ? -6.082 0.374 -5.896 1.00 87.50 111 LEU A C 1
ATOM 867 O O . LEU A 1 111 ? -7.118 -0.056 -5.394 1.00 87.50 111 LEU A O 1
ATOM 871 N N . THR A 1 112 ? -4.947 -0.327 -5.871 1.00 84.19 112 THR A N 1
ATOM 872 C CA . THR A 1 112 ? -4.873 -1.666 -5.272 1.00 84.19 112 THR A CA 1
ATOM 873 C C . THR A 1 112 ? -5.034 -1.627 -3.765 1.00 84.19 112 THR A C 1
ATOM 875 O O . THR A 1 112 ? -5.708 -2.494 -3.214 1.00 84.19 112 THR A O 1
ATOM 878 N N . THR A 1 113 ? -4.490 -0.606 -3.098 1.00 86.31 113 THR A N 1
ATOM 879 C CA . THR A 1 113 ? -4.699 -0.399 -1.660 1.00 86.31 113 THR A CA 1
ATOM 880 C C . THR A 1 113 ? -6.171 -0.125 -1.373 1.00 86.31 113 THR A C 1
ATOM 882 O O . THR A 1 113 ? -6.752 -0.795 -0.525 1.00 86.31 113 THR A O 1
ATOM 885 N N . THR A 1 114 ? -6.823 0.764 -2.126 1.00 87.06 114 THR A N 1
ATOM 886 C CA . THR A 1 114 ? -8.256 1.043 -1.965 1.00 87.06 114 THR A CA 1
ATOM 887 C C . THR A 1 114 ? -9.108 -0.205 -2.192 1.00 87.06 114 THR A C 1
ATOM 889 O O . THR A 1 114 ? -9.969 -0.507 -1.370 1.00 87.06 114 THR A O 1
ATOM 892 N N . ILE A 1 115 ? -8.856 -0.968 -3.261 1.00 85.56 115 ILE A N 1
ATOM 893 C CA . ILE A 1 115 ? -9.586 -2.214 -3.542 1.00 85.56 115 ILE A CA 1
ATOM 894 C C . ILE A 1 115 ? -9.379 -3.227 -2.412 1.00 85.56 115 ILE A C 1
ATOM 896 O O . ILE A 1 115 ? -10.350 -3.822 -1.946 1.00 85.56 115 ILE A O 1
ATOM 900 N N . ALA A 1 116 ? -8.143 -3.403 -1.937 1.00 83.88 116 ALA A N 1
ATOM 901 C CA . ALA A 1 116 ? -7.836 -4.314 -0.840 1.00 83.88 116 ALA A CA 1
ATOM 902 C C . ALA A 1 116 ? -8.557 -3.905 0.455 1.00 83.88 116 ALA A C 1
ATOM 904 O O . ALA A 1 116 ? -9.173 -4.747 1.104 1.00 83.88 116 ALA A O 1
ATOM 905 N N . LEU A 1 117 ? -8.557 -2.614 0.796 1.00 84.81 117 LEU A N 1
ATOM 906 C CA . LEU A 1 117 ? -9.258 -2.085 1.968 1.00 84.81 117 LEU A CA 1
ATOM 907 C C . LEU A 1 117 ? -10.773 -2.286 1.869 1.00 84.81 117 LEU A C 1
ATOM 909 O O . LEU A 1 117 ? -11.388 -2.780 2.812 1.00 84.81 117 LEU A O 1
ATOM 913 N N . VAL A 1 118 ? -11.378 -1.964 0.722 1.00 84.38 118 VAL A N 1
ATOM 914 C CA . VAL A 1 118 ? -12.819 -2.157 0.489 1.00 84.38 118 VAL A CA 1
ATOM 915 C C . VAL A 1 118 ? -13.193 -3.635 0.592 1.00 84.38 118 VAL A C 1
ATOM 917 O O . VAL A 1 118 ? -14.188 -3.975 1.234 1.00 84.38 118 VAL A O 1
ATOM 920 N N . LEU A 1 119 ? -12.379 -4.525 0.015 1.00 82.69 119 LEU A N 1
ATOM 921 C CA . LEU A 1 119 ? -12.574 -5.971 0.112 1.00 82.69 119 LEU A CA 1
ATOM 922 C C . LEU A 1 119 ? -12.508 -6.467 1.557 1.00 82.69 119 LEU A C 1
ATOM 924 O O . LEU A 1 119 ? -13.298 -7.327 1.930 1.00 82.69 119 LEU A O 1
ATOM 928 N N . VAL A 1 120 ? -11.608 -5.933 2.381 1.00 82.44 120 VAL A N 1
ATOM 929 C CA . VAL A 1 120 ? -11.459 -6.353 3.783 1.00 82.44 120 VAL A CA 1
ATOM 930 C C . VAL A 1 120 ? -12.596 -5.821 4.646 1.00 82.44 120 VAL A C 1
ATOM 932 O O . VAL A 1 120 ? -13.195 -6.580 5.408 1.00 82.44 120 VAL A O 1
ATOM 935 N N . ILE A 1 121 ? -12.939 -4.542 4.498 1.00 82.31 121 ILE A N 1
ATOM 936 C CA . ILE A 1 121 ? -14.001 -3.899 5.280 1.00 82.31 121 ILE A CA 1
ATOM 937 C C . ILE A 1 121 ? -15.368 -4.499 4.923 1.00 82.31 121 ILE A C 1
ATOM 939 O O . ILE A 1 121 ? -16.159 -4.807 5.815 1.00 82.31 121 ILE A O 1
ATOM 943 N N . GLY A 1 122 ? -15.639 -4.702 3.628 1.00 79.12 122 GLY A N 1
ATOM 944 C CA . GLY A 1 122 ? -16.911 -5.240 3.140 1.00 79.12 122 GLY A CA 1
ATOM 945 C C . GLY A 1 122 ? -16.999 -6.770 3.151 1.00 79.12 122 GLY A C 1
ATOM 946 O O . GLY A 1 122 ? -18.046 -7.323 3.474 1.00 79.12 122 GLY A O 1
ATOM 947 N N . GLY A 1 123 ? -15.913 -7.465 2.804 1.00 73.69 123 GLY A N 1
ATOM 948 C CA . GLY A 1 123 ? -15.873 -8.922 2.624 1.00 73.69 123 GLY A CA 1
ATOM 949 C C . GLY A 1 123 ? -15.348 -9.716 3.824 1.00 73.69 123 GLY A C 1
ATOM 950 O O . GLY A 1 123 ? -15.521 -10.936 3.863 1.00 73.69 123 GLY A O 1
ATOM 951 N N . LYS A 1 124 ? -14.736 -9.056 4.817 1.00 72.69 124 LYS A N 1
ATOM 952 C CA . LYS A 1 124 ? -14.202 -9.661 6.052 1.00 72.69 124 LYS A CA 1
ATOM 953 C C . LYS A 1 124 ? -13.447 -10.974 5.795 1.00 72.69 124 LYS A C 1
ATOM 955 O O . LYS A 1 124 ? -12.490 -10.998 5.037 1.00 72.69 124 LYS A O 1
ATOM 960 N N . I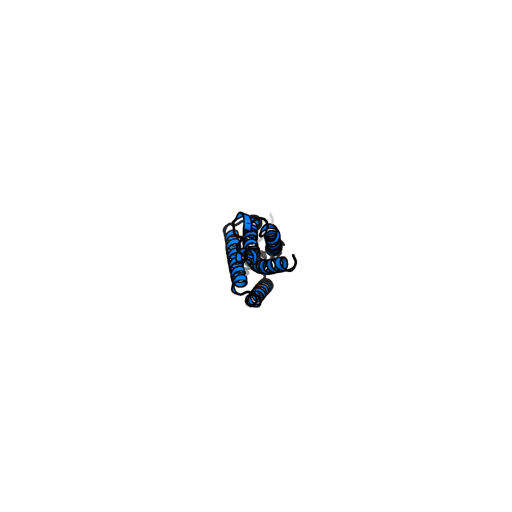LE A 1 125 ? -13.855 -12.091 6.406 1.00 67.94 125 ILE A N 1
ATOM 961 C CA . ILE A 1 125 ? -13.142 -13.376 6.293 1.00 67.94 125 ILE A CA 1
ATOM 962 C C . ILE A 1 125 ? -13.154 -13.941 4.856 1.00 67.94 125 ILE A C 1
ATOM 964 O O . ILE A 1 125 ? -12.255 -14.684 4.468 1.00 67.94 125 ILE A O 1
ATOM 968 N N . LEU A 1 126 ? -14.149 -13.575 4.043 1.00 72.31 126 LEU A N 1
ATOM 969 C CA . LEU A 1 126 ? -14.325 -14.109 2.692 1.00 72.31 126 LEU A CA 1
ATOM 970 C C . LEU A 1 126 ? -13.372 -13.471 1.675 1.00 72.31 126 LEU A C 1
ATOM 972 O O . LEU A 1 126 ? -13.189 -14.027 0.596 1.00 72.31 126 LEU A O 1
ATOM 976 N N . CYS A 1 127 ? -12.735 -12.340 1.999 1.00 76.31 127 CYS A N 1
ATOM 977 C CA . CYS A 1 127 ? -11.773 -11.700 1.099 1.00 76.31 127 CYS A CA 1
ATOM 978 C C . CYS A 1 127 ? -10.391 -12.375 1.112 1.00 76.31 127 CYS A C 1
ATOM 980 O O . CYS A 1 127 ? -9.587 -12.165 0.205 1.00 76.31 127 CYS A O 1
ATOM 982 N N . TRP A 1 128 ? -10.102 -13.200 2.120 1.00 70.94 128 TRP A N 1
ATOM 983 C CA . TRP A 1 128 ? -8.782 -13.789 2.341 1.00 70.94 128 TRP A CA 1
ATOM 984 C C . TRP A 1 128 ? -8.292 -14.691 1.205 1.00 70.94 128 TRP A C 1
ATOM 986 O O . TRP A 1 128 ? -7.153 -14.503 0.774 1.00 70.94 128 TRP A O 1
ATOM 996 N N . PRO A 1 129 ? -9.109 -15.608 0.649 1.00 75.62 129 PRO A N 1
ATOM 997 C CA . PRO A 1 129 ? -8.691 -16.405 -0.500 1.00 75.62 129 PRO A CA 1
ATOM 998 C C . PRO A 1 129 ? -8.326 -15.535 -1.704 1.00 75.62 129 PRO A C 1
ATOM 1000 O O . PRO A 1 129 ? -7.379 -15.852 -2.413 1.00 75.62 129 PRO A O 1
ATOM 1003 N N . PHE A 1 130 ? -9.022 -14.410 -1.905 1.00 77.62 130 PHE A N 1
ATOM 1004 C CA . PHE A 1 130 ? -8.748 -13.486 -3.005 1.00 77.62 130 PHE A CA 1
ATOM 1005 C C . PHE A 1 130 ? -7.455 -12.700 -2.790 1.00 77.62 130 PHE A C 1
ATOM 1007 O O . PHE A 1 130 ? -6.676 -12.551 -3.729 1.00 77.62 130 PHE A O 1
ATOM 1014 N N . LEU A 1 131 ? -7.181 -12.243 -1.565 1.00 76.19 131 LEU A N 1
ATOM 1015 C CA . LEU A 1 131 ? -5.926 -11.560 -1.233 1.00 76.19 131 LEU A CA 1
ATOM 1016 C C . LEU A 1 131 ? -4.719 -12.498 -1.351 1.00 76.19 131 LEU A C 1
ATOM 1018 O O . LEU A 1 131 ? -3.713 -12.129 -1.954 1.00 76.19 131 LEU A O 1
ATOM 1022 N N . ILE A 1 132 ? -4.841 -13.731 -0.850 1.00 76.25 132 ILE A N 1
ATOM 1023 C CA . ILE A 1 132 ? -3.798 -14.758 -0.970 1.00 76.25 132 ILE A CA 1
ATOM 1024 C C . ILE A 1 132 ? -3.597 -15.140 -2.438 1.00 76.25 132 ILE A C 1
ATOM 1026 O O . ILE A 1 132 ? -2.462 -15.181 -2.902 1.00 76.25 132 ILE A O 1
ATOM 1030 N N . ALA A 1 133 ? -4.674 -15.367 -3.195 1.00 78.69 133 ALA A N 1
ATOM 1031 C CA . ALA A 1 133 ? -4.582 -15.667 -4.622 1.00 78.69 133 ALA A CA 1
ATOM 1032 C C . ALA A 1 133 ? -3.926 -14.521 -5.399 1.00 78.69 133 ALA A C 1
ATOM 1034 O O . ALA A 1 133 ? -3.086 -14.773 -6.257 1.00 78.69 133 ALA A O 1
ATOM 1035 N N . THR A 1 134 ? -4.250 -13.270 -5.064 1.00 78.62 134 THR A N 1
ATOM 1036 C CA . THR A 1 134 ? -3.626 -12.085 -5.666 1.00 78.62 134 THR A CA 1
ATOM 1037 C C . THR A 1 134 ? -2.132 -12.042 -5.352 1.00 78.62 134 THR A C 1
ATOM 1039 O O . THR A 1 134 ? -1.327 -11.889 -6.264 1.00 78.62 134 THR A O 1
ATOM 1042 N N . TRP A 1 135 ? -1.731 -12.270 -4.098 1.00 77.75 135 TRP A N 1
ATOM 1043 C CA . TRP A 1 135 ? -0.320 -12.357 -3.706 1.00 77.75 135 TRP A CA 1
ATOM 1044 C C . TRP A 1 135 ? 0.440 -13.484 -4.421 1.00 77.75 135 TRP A C 1
ATOM 1046 O O . TRP A 1 135 ? 1.539 -13.282 -4.942 1.00 77.75 135 TRP A O 1
ATOM 1056 N N . VAL A 1 136 ? -0.150 -14.677 -4.494 1.00 77.25 136 VAL A N 1
ATOM 1057 C CA . VAL A 1 136 ? 0.438 -15.815 -5.213 1.00 77.25 136 VAL A CA 1
ATOM 1058 C C . VAL A 1 136 ? 0.554 -15.500 -6.703 1.00 77.25 136 VAL A C 1
ATOM 1060 O O . VAL A 1 136 ? 1.586 -15.764 -7.308 1.00 77.25 136 VAL A O 1
ATOM 1063 N N . LEU A 1 137 ? -0.456 -14.871 -7.299 1.00 78.44 137 LEU A N 1
ATOM 1064 C CA . LEU A 1 137 ? -0.413 -14.469 -8.699 1.00 78.44 137 LEU A CA 1
ATOM 1065 C C . LEU A 1 137 ? 0.691 -13.434 -8.948 1.00 78.44 137 LEU A C 1
ATOM 1067 O O . LEU A 1 137 ? 1.430 -13.577 -9.915 1.00 78.44 137 LEU A O 1
ATOM 1071 N N . ILE A 1 138 ? 0.874 -12.463 -8.047 1.00 73.25 138 ILE A N 1
ATOM 1072 C CA . ILE A 1 138 ? 1.974 -11.487 -8.102 1.00 73.25 138 ILE A CA 1
ATOM 1073 C C . ILE A 1 138 ? 3.332 -12.191 -8.079 1.00 73.25 138 ILE A C 1
ATOM 1075 O O . ILE A 1 138 ? 4.168 -11.943 -8.946 1.00 73.25 138 ILE A O 1
ATOM 1079 N N . THR A 1 139 ? 3.548 -13.097 -7.127 1.00 69.88 139 THR A N 1
ATOM 1080 C CA . THR A 1 139 ? 4.840 -13.787 -6.970 1.00 69.88 139 THR A CA 1
ATOM 1081 C C . THR A 1 139 ? 5.135 -14.743 -8.129 1.00 69.88 139 THR A C 1
ATOM 1083 O O . THR A 1 139 ? 6.264 -14.781 -8.621 1.00 69.88 139 THR A O 1
ATOM 1086 N N . VAL A 1 140 ? 4.124 -15.458 -8.634 1.00 73.19 140 VAL A N 1
ATOM 1087 C CA . VAL A 1 140 ? 4.253 -16.371 -9.780 1.00 73.19 140 VAL A CA 1
ATOM 1088 C C . VAL A 1 140 ? 4.478 -15.611 -11.087 1.00 73.19 140 VAL A C 1
ATOM 1090 O O . VAL A 1 140 ? 5.359 -15.981 -11.862 1.00 73.19 140 VAL A O 1
ATOM 1093 N N . VAL A 1 141 ? 3.712 -14.548 -11.352 1.00 71.44 141 VAL A N 1
ATOM 1094 C CA . VAL A 1 141 ? 3.881 -13.716 -12.556 1.00 71.44 141 VAL A CA 1
ATOM 1095 C C . VAL A 1 141 ? 5.252 -13.049 -12.538 1.00 71.44 141 VAL A C 1
ATOM 1097 O O . VAL A 1 141 ? 5.953 -13.066 -13.547 1.00 71.44 141 VAL A O 1
ATOM 1100 N N . TRP A 1 142 ? 5.676 -12.528 -11.388 1.00 69.12 142 TRP A N 1
ATOM 1101 C CA . TRP A 1 142 ? 7.004 -11.949 -11.247 1.00 69.12 142 TRP A CA 1
ATOM 1102 C C . TRP A 1 142 ? 8.115 -12.968 -11.542 1.00 69.12 142 TRP A C 1
ATOM 1104 O O . TRP A 1 142 ? 8.954 -12.717 -12.408 1.00 69.12 142 TRP A O 1
ATOM 1114 N N . GLY A 1 143 ? 8.071 -14.145 -10.906 1.00 66.06 143 GLY A N 1
ATOM 1115 C CA . GLY A 1 143 ? 9.083 -15.188 -11.090 1.00 66.06 143 GLY A CA 1
ATOM 1116 C C . GLY A 1 143 ? 9.109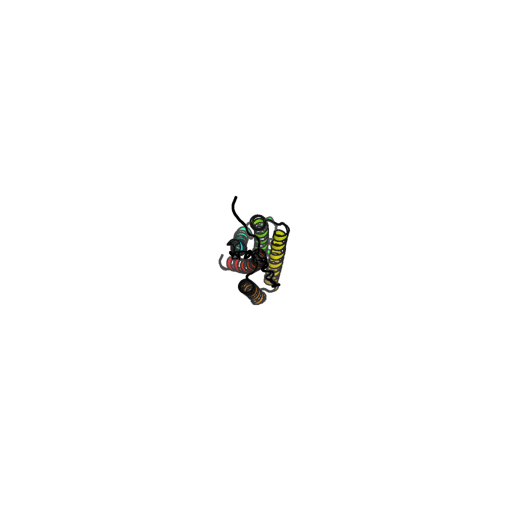 -15.794 -12.497 1.00 66.06 143 GLY A C 1
ATOM 1117 O O . GLY A 1 143 ? 10.166 -16.193 -12.976 1.00 66.06 143 GLY A O 1
ATOM 1118 N N . ARG A 1 144 ? 7.964 -15.841 -13.189 1.00 68.75 144 ARG A N 1
ATOM 1119 C CA . ARG A 1 144 ? 7.855 -16.423 -14.535 1.00 68.75 144 ARG A CA 1
ATOM 1120 C C . ARG A 1 144 ? 8.244 -15.458 -15.653 1.00 68.75 144 ARG A C 1
ATOM 1122 O O . ARG A 1 144 ? 8.802 -15.903 -16.651 1.00 68.75 144 ARG A O 1
ATOM 1129 N N . TYR A 1 145 ? 7.911 -14.174 -15.525 1.00 67.88 145 TYR A N 1
ATOM 1130 C CA . TYR A 1 145 ? 8.066 -13.203 -16.616 1.00 67.88 145 TYR A CA 1
ATOM 1131 C C . TYR A 1 145 ? 9.273 -12.278 -16.466 1.00 67.88 145 TYR A C 1
ATOM 1133 O O . TYR A 1 145 ? 9.469 -11.433 -17.336 1.00 67.88 145 TYR A O 1
ATOM 1141 N N . ASN A 1 146 ? 10.062 -12.436 -15.395 1.00 64.94 146 ASN A N 1
ATOM 1142 C CA . ASN A 1 146 ? 11.284 -11.676 -15.124 1.00 64.94 146 ASN A CA 1
ATOM 1143 C C . ASN A 1 146 ? 11.100 -10.181 -15.447 1.00 64.94 146 ASN A C 1
ATOM 1145 O O . ASN A 1 146 ? 11.766 -9.597 -16.304 1.00 64.94 146 ASN A O 1
ATOM 1149 N N . LEU A 1 147 ? 10.055 -9.612 -14.837 1.00 64.94 147 LEU A N 1
ATOM 1150 C CA . LEU A 1 147 ? 9.517 -8.302 -15.183 1.00 64.94 147 LEU A CA 1
ATOM 1151 C C . LEU A 1 147 ? 10.601 -7.219 -15.086 1.00 64.94 147 LEU A C 1
ATOM 1153 O O . LEU A 1 147 ? 11.407 -7.203 -14.154 1.00 64.94 147 LEU A O 1
ATOM 1157 N N . SER A 1 148 ? 10.570 -6.256 -16.013 1.00 67.75 148 SER A N 1
ATOM 1158 C CA . SER A 1 148 ? 11.449 -5.083 -15.948 1.00 67.75 148 SER A CA 1
ATOM 1159 C C . SER A 1 148 ? 11.327 -4.383 -14.590 1.00 67.75 148 SER A C 1
ATOM 1161 O O . SER A 1 148 ? 10.253 -4.395 -13.986 1.00 67.75 148 SER A O 1
ATOM 1163 N N . ALA A 1 149 ? 12.398 -3.741 -14.112 1.00 65.12 149 ALA A N 1
ATOM 1164 C CA . ALA A 1 149 ? 12.430 -3.098 -12.791 1.00 65.12 149 ALA A CA 1
ATOM 1165 C C . ALA A 1 149 ? 11.220 -2.171 -12.541 1.00 65.12 149 ALA A C 1
ATOM 1167 O O . ALA A 1 149 ? 10.615 -2.205 -11.470 1.00 65.12 149 ALA A O 1
ATOM 1168 N N . ARG A 1 150 ? 10.782 -1.433 -13.573 1.00 66.38 150 ARG A N 1
ATOM 1169 C CA . ARG A 1 150 ? 9.563 -0.610 -13.539 1.00 66.38 150 ARG A CA 1
ATOM 1170 C C . ARG A 1 150 ? 8.303 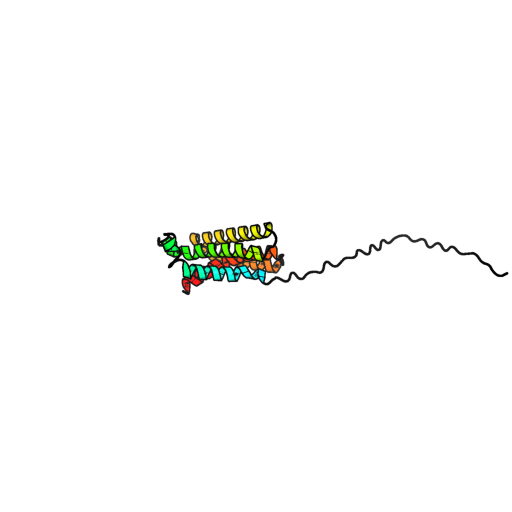-1.427 -13.253 1.00 66.38 150 ARG A C 1
ATOM 1172 O O . ARG A 1 150 ? 7.585 -1.121 -12.307 1.00 66.38 150 ARG A O 1
ATOM 1179 N N . ARG A 1 151 ? 8.038 -2.466 -14.053 1.00 70.44 151 ARG A N 1
ATOM 1180 C CA . ARG A 1 151 ? 6.848 -3.320 -13.894 1.00 70.44 151 ARG A CA 1
ATOM 1181 C C . ARG A 1 151 ? 6.889 -4.075 -12.573 1.00 70.44 151 ARG A C 1
ATOM 1183 O O . ARG A 1 151 ? 5.872 -4.194 -11.907 1.00 70.44 151 ARG A O 1
ATOM 1190 N N . THR A 1 152 ? 8.071 -4.522 -12.178 1.00 69.44 152 THR A N 1
ATOM 1191 C CA . THR A 1 152 ? 8.322 -5.169 -10.896 1.00 69.44 152 THR A CA 1
ATOM 1192 C C . THR A 1 152 ? 7.963 -4.257 -9.714 1.00 69.44 152 THR A C 1
ATOM 1194 O O . THR A 1 152 ? 7.269 -4.705 -8.806 1.00 69.44 152 THR A O 1
ATOM 1197 N N . GLY A 1 153 ? 8.355 -2.977 -9.737 1.00 65.31 153 GLY A N 1
ATOM 1198 C CA . GLY A 1 153 ? 7.996 -2.017 -8.686 1.00 65.31 153 GLY A CA 1
ATOM 1199 C C . GLY A 1 153 ? 6.485 -1.794 -8.564 1.00 65.31 153 GLY A C 1
ATOM 1200 O O . GLY A 1 153 ? 5.949 -1.812 -7.459 1.00 65.31 153 GLY A O 1
ATOM 1201 N N . VAL A 1 154 ? 5.774 -1.693 -9.694 1.00 71.06 154 VAL A N 1
ATOM 1202 C CA . VAL A 1 154 ? 4.302 -1.605 -9.716 1.00 71.06 154 VAL A CA 1
ATOM 1203 C C . VAL A 1 154 ? 3.663 -2.872 -9.146 1.00 71.06 154 VAL A C 1
ATOM 1205 O O . VAL A 1 154 ? 2.813 -2.793 -8.263 1.00 71.06 154 VAL A O 1
ATOM 1208 N N . TRP A 1 155 ? 4.108 -4.048 -9.592 1.00 73.81 155 TRP A N 1
ATOM 1209 C CA . TRP A 1 155 ? 3.597 -5.338 -9.121 1.00 73.81 155 TRP A CA 1
ATOM 1210 C C . TRP A 1 155 ? 3.840 -5.566 -7.623 1.00 73.81 155 TRP A C 1
ATOM 1212 O O . TRP A 1 155 ? 2.991 -6.135 -6.938 1.00 73.81 155 TRP A O 1
ATOM 1222 N N . LEU A 1 156 ? 4.957 -5.083 -7.080 1.00 70.62 156 LEU A N 1
ATOM 1223 C CA . LEU A 1 156 ? 5.236 -5.177 -5.649 1.00 70.62 156 LEU A CA 1
ATOM 1224 C C . LEU A 1 156 ? 4.598 -4.074 -4.820 1.00 70.62 156 LEU A C 1
ATOM 1226 O O . LEU A 1 156 ? 4.367 -4.307 -3.640 1.00 70.62 156 LEU A O 1
ATOM 1230 N N . ALA A 1 157 ? 4.232 -2.932 -5.403 1.00 69.31 157 ALA A N 1
ATOM 1231 C CA . ALA A 1 157 ? 3.313 -2.004 -4.752 1.00 69.31 157 ALA A CA 1
ATOM 1232 C C . ALA A 1 157 ? 1.948 -2.675 -4.518 1.00 69.31 157 ALA A C 1
ATOM 1234 O O . ALA A 1 157 ? 1.412 -2.580 -3.415 1.00 69.31 157 ALA A O 1
ATOM 1235 N N . VAL A 1 158 ? 1.452 -3.455 -5.493 1.00 73.69 158 VAL A N 1
ATOM 1236 C CA . VAL A 1 158 ? 0.249 -4.294 -5.316 1.00 73.69 158 VAL A CA 1
ATOM 1237 C C . VAL A 1 158 ? 0.453 -5.320 -4.200 1.00 73.69 158 VAL A C 1
ATOM 1239 O O . VAL A 1 158 ? -0.413 -5.501 -3.345 1.00 73.69 158 VAL A O 1
ATOM 1242 N N . GLY A 1 159 ? 1.616 -5.975 -4.172 1.00 73.50 159 GLY A N 1
ATOM 1243 C CA . GLY A 1 159 ? 1.971 -6.901 -3.100 1.00 73.50 159 GLY A CA 1
ATOM 1244 C C . GLY A 1 159 ? 2.026 -6.218 -1.728 1.00 73.50 159 GLY A C 1
ATOM 1245 O O . GLY A 1 159 ? 1.498 -6.746 -0.752 1.00 73.50 159 GLY A O 1
ATOM 1246 N N . GLY A 1 160 ? 2.605 -5.020 -1.663 1.00 74.44 160 GLY A N 1
ATOM 1247 C CA . GLY A 1 160 ? 2.668 -4.178 -0.474 1.00 74.44 160 GLY A CA 1
ATOM 1248 C C . GLY A 1 160 ? 1.283 -3.860 0.081 1.00 74.44 160 GLY A C 1
ATOM 1249 O O . GLY A 1 160 ? 1.097 -3.961 1.285 1.00 74.44 160 GLY A O 1
ATOM 1250 N N . SER A 1 161 ? 0.281 -3.601 -0.767 1.00 75.62 161 SER A N 1
ATOM 1251 C CA . SER A 1 161 ? -1.116 -3.439 -0.334 1.00 75.62 161 SER A CA 1
ATOM 1252 C C . SER A 1 161 ? -1.666 -4.685 0.374 1.00 75.62 161 SER A C 1
ATOM 1254 O O . SER A 1 161 ? -2.373 -4.570 1.373 1.00 75.62 161 SER A O 1
ATOM 1256 N N . VAL A 1 162 ? -1.333 -5.889 -0.105 1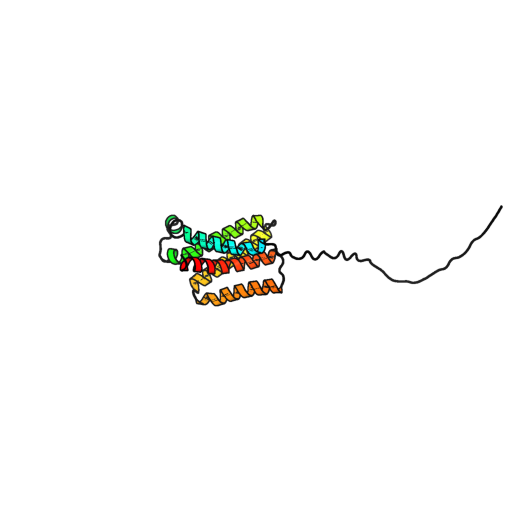.00 76.56 162 VAL A N 1
ATOM 1257 C CA . VAL A 1 162 ? -1.745 -7.144 0.552 1.00 76.56 162 VAL A CA 1
ATOM 1258 C C . VAL A 1 162 ? -1.019 -7.318 1.886 1.00 76.56 162 VAL A C 1
ATOM 1260 O O . VAL A 1 162 ? -1.648 -7.633 2.896 1.00 76.56 162 VAL A O 1
ATOM 1263 N N . VAL A 1 163 ? 0.293 -7.067 1.913 1.00 76.75 163 VAL A N 1
ATOM 1264 C CA . VAL A 1 163 ? 1.097 -7.115 3.144 1.00 76.75 163 VAL A CA 1
ATOM 1265 C C . VAL A 1 163 ? 0.621 -6.078 4.155 1.00 76.75 163 VAL A C 1
ATOM 1267 O O . VAL A 1 163 ? 0.606 -6.368 5.342 1.00 76.75 163 VAL A O 1
ATOM 1270 N N . LEU A 1 164 ? 0.189 -4.901 3.711 1.00 78.81 164 LEU A N 1
ATOM 1271 C CA . LEU A 1 164 ? -0.367 -3.858 4.562 1.00 78.81 164 LEU A CA 1
ATOM 1272 C C . LEU A 1 164 ? -1.634 -4.327 5.263 1.00 78.81 164 LEU A C 1
ATOM 1274 O O . LEU A 1 164 ? -1.773 -4.127 6.462 1.00 78.81 164 LEU A O 1
ATOM 1278 N N . VAL A 1 165 ? -2.536 -4.987 4.539 1.00 75.94 165 VAL A N 1
ATOM 1279 C CA . VAL A 1 165 ? -3.740 -5.567 5.137 1.00 75.94 165 VAL A CA 1
ATOM 1280 C C . VAL A 1 165 ? -3.366 -6.634 6.166 1.00 75.94 165 VAL A C 1
ATOM 1282 O O . VAL A 1 165 ? -3.883 -6.621 7.282 1.00 75.94 165 VAL A O 1
ATOM 1285 N N . LEU A 1 166 ? -2.436 -7.532 5.827 1.00 73.94 166 LEU A N 1
ATOM 1286 C CA . LEU A 1 166 ? -1.963 -8.572 6.746 1.00 73.94 166 LEU A CA 1
ATOM 1287 C C . LEU A 1 166 ? -1.287 -7.973 7.988 1.00 73.94 166 LEU A C 1
ATOM 1289 O O . LEU A 1 166 ? -1.586 -8.377 9.109 1.00 73.94 166 LEU A O 1
ATOM 1293 N N . GLY A 1 167 ? -0.415 -6.987 7.792 1.00 68.56 167 GLY A N 1
ATOM 1294 C CA . GLY A 1 167 ? 0.309 -6.273 8.836 1.00 68.56 167 GLY A CA 1
ATOM 1295 C C . GLY A 1 167 ? -0.611 -5.432 9.712 1.00 68.56 167 GLY A C 1
ATOM 1296 O O . GLY A 1 167 ? -0.453 -5.440 10.925 1.00 68.56 167 GLY A O 1
ATOM 1297 N N . GLY A 1 168 ? -1.613 -4.774 9.130 1.00 66.44 168 GLY A N 1
ATOM 1298 C CA . GLY A 1 168 ? -2.638 -4.023 9.849 1.00 66.44 168 GLY A CA 1
ATOM 1299 C C . GLY A 1 168 ? -3.465 -4.924 10.759 1.00 66.44 168 GLY A C 1
ATOM 1300 O O . GLY A 1 168 ? -3.688 -4.582 11.915 1.00 66.44 168 GLY A O 1
ATOM 1301 N N . ILE A 1 169 ? -3.842 -6.115 10.285 1.00 65.75 169 ILE A N 1
ATOM 1302 C CA . ILE A 1 169 ? -4.565 -7.111 11.088 1.00 65.75 169 ILE A CA 1
ATOM 1303 C C . ILE A 1 169 ? -3.657 -7.709 12.166 1.00 65.75 169 ILE A C 1
ATOM 1305 O O . ILE A 1 169 ? -4.064 -7.792 13.322 1.00 65.75 169 ILE A O 1
ATOM 1309 N N . MET A 1 170 ? -2.415 -8.074 11.834 1.00 60.78 170 MET A N 1
ATOM 1310 C CA . MET A 1 170 ? -1.442 -8.544 12.825 1.00 60.78 170 MET A CA 1
ATOM 1311 C C . MET A 1 170 ? -1.183 -7.494 13.908 1.00 60.78 170 MET A C 1
ATOM 1313 O O . MET A 1 170 ? -1.190 -7.837 15.084 1.00 60.78 170 MET A O 1
ATOM 1317 N N . ALA A 1 171 ? -1.022 -6.223 13.540 1.00 58.69 171 ALA A N 1
ATOM 1318 C CA . ALA A 1 171 ? -0.871 -5.115 14.479 1.00 58.69 171 ALA A CA 1
ATOM 1319 C C . ALA A 1 171 ? -2.137 -4.874 15.315 1.00 58.69 171 ALA A C 1
ATOM 1321 O O . ALA A 1 171 ? -2.056 -4.320 16.405 1.00 58.69 171 ALA A O 1
ATOM 1322 N N . HIS A 1 172 ? -3.307 -5.285 14.824 1.00 61.81 172 HIS A N 1
ATOM 1323 C CA . HIS A 1 172 ? -4.553 -5.232 15.580 1.00 61.81 172 HIS A CA 1
ATOM 1324 C C . HIS A 1 172 ? -4.705 -6.391 16.577 1.00 61.81 172 HIS A C 1
ATOM 1326 O O . HIS A 1 172 ? -5.367 -6.216 17.593 1.00 61.81 172 HIS A O 1
ATOM 1332 N N . VAL A 1 173 ? -4.118 -7.557 16.281 1.00 57.97 173 VAL A N 1
ATOM 1333 C CA . VAL A 1 173 ? -4.230 -8.785 17.091 1.00 57.97 173 VAL A CA 1
ATOM 1334 C C . VAL A 1 173 ? -3.080 -8.944 18.095 1.00 57.97 173 VAL A C 1
ATOM 1336 O O . VAL A 1 173 ? -3.296 -9.483 19.177 1.00 57.97 173 VAL A O 1
ATOM 1339 N N . LEU A 1 174 ? -1.859 -8.528 17.746 1.00 47.88 174 LEU A N 1
ATOM 1340 C CA . LEU A 1 174 ? -0.648 -8.741 18.556 1.00 47.88 174 LEU A CA 1
ATOM 1341 C C . LEU A 1 174 ? -0.341 -7.610 19.551 1.00 47.88 174 LEU A C 1
ATOM 1343 O O . LEU A 1 174 ? 0.476 -7.820 20.447 1.00 47.88 174 LEU A O 1
ATOM 1347 N N . LEU A 1 175 ? -0.955 -6.435 19.387 1.00 45.06 175 LEU A N 1
ATOM 1348 C CA . LEU A 1 175 ? -0.773 -5.232 20.211 1.00 45.06 175 LEU A CA 1
ATOM 1349 C C . LEU A 1 175 ? -2.130 -4.624 20.569 1.00 45.06 175 LEU A C 1
ATOM 1351 O O . LEU A 1 175 ? -2.255 -4.110 21.695 1.00 45.06 175 LEU A O 1
#

Radius of gyration: 29.68 Å; chains: 1; bounding box: 88×32×90 Å